Protein AF-A0A7W0QEZ4-F1 (afdb_monomer)

Nearest PDB structures (foldseek):
  7sqc-assembly1_O0  TM=8.628E-01  e=2.396E-04  Chlamydomonas reinhardtii
  2e6j-assembly1_A  TM=7.387E-01  e=9.321E-05  Homo sapiens
  7n6g-assembly1_3J  TM=7.360E-01  e=2.533E-04  Chlamydomonas reinhardtii
  7n6g-assembly1_3K  TM=7.494E-01  e=1.134E-03  Chlamydomonas reinhardtii
  7sqc-assembly1_M1  TM=6.204E-01  e=1.073E-03  Chlamydomonas reinhardtii

Sequence (147 aa):
FGSVPLHRLTMNAQTITLQNCEDTELELAAPEIDAPFTIDSPNFPTTLRPSESATFGIGFHPTSLGRYEQTMLITFKTPSVAPIPIVLVGEGITGDGGGSGDDRDLDRTSFYACSGCASHDPTGALALLLAVAVALRPGRRRRPPVA

pLDDT: mean 77.46, std 21.63, range [35.91, 98.0]

Structure (mmCIF, N/CA/C/O backbone):
data_AF-A0A7W0QEZ4-F1
#
_entry.id   AF-A0A7W0QEZ4-F1
#
loop_
_atom_site.group_PDB
_atom_site.id
_atom_site.type_symbol
_atom_site.label_atom_id
_atom_site.label_alt_id
_atom_site.label_comp_id
_atom_site.label_asym_id
_atom_site.label_entity_id
_atom_site.label_seq_id
_atom_site.pdbx_PDB_ins_code
_atom_site.Cartn_x
_atom_site.Cartn_y
_atom_site.Cartn_z
_atom_site.occupancy
_atom_site.B_iso_or_equiv
_atom_site.auth_seq_id
_atom_site.auth_comp_id
_atom_site.auth_asym_id
_atom_site.auth_atom_id
_atom_site.pdbx_PDB_model_num
ATOM 1 N N . PHE A 1 1 ? 1.594 -7.623 -9.138 1.00 94.31 1 PHE A N 1
ATOM 2 C CA . PHE A 1 1 ? 1.895 -6.592 -10.155 1.00 94.31 1 PHE A CA 1
ATOM 3 C C . PHE A 1 1 ? 2.232 -7.157 -11.528 1.00 94.31 1 PHE A C 1
ATOM 5 O O . PHE A 1 1 ? 1.936 -6.485 -12.510 1.00 94.31 1 PHE A O 1
ATOM 12 N N . GLY A 1 2 ? 2.796 -8.370 -11.622 1.00 92.62 2 GLY A N 1
ATOM 13 C CA . GLY A 1 2 ? 3.220 -8.935 -12.908 1.00 92.62 2 GLY A CA 1
ATOM 14 C C . GLY A 1 2 ? 4.498 -8.271 -13.419 1.00 92.62 2 GLY A C 1
ATOM 15 O O . GLY A 1 2 ? 5.229 -7.662 -12.633 1.00 92.62 2 GLY A O 1
ATOM 16 N N . SER A 1 3 ? 4.755 -8.397 -14.718 1.00 93.00 3 SER A N 1
ATOM 17 C CA . SER A 1 3 ? 5.921 -7.802 -15.370 1.00 93.00 3 SER A CA 1
ATOM 18 C C . SER A 1 3 ? 5.654 -6.337 -15.732 1.00 93.00 3 SER A C 1
ATOM 20 O O . SER A 1 3 ? 4.675 -6.028 -16.413 1.00 93.00 3 SER A O 1
ATOM 22 N N . VAL A 1 4 ? 6.521 -5.432 -15.277 1.00 92.56 4 VAL A N 1
ATOM 23 C CA . VAL A 1 4 ? 6.416 -3.981 -15.477 1.00 92.56 4 VAL A CA 1
ATOM 24 C C . VAL A 1 4 ? 7.700 -3.442 -16.112 1.00 92.56 4 VAL A C 1
ATOM 26 O O . VAL A 1 4 ? 8.785 -3.670 -15.571 1.00 92.56 4 VAL A O 1
ATOM 29 N N . PRO A 1 5 ? 7.605 -2.716 -17.242 1.00 90.94 5 PRO A N 1
ATOM 30 C CA . PRO A 1 5 ? 8.750 -2.047 -17.845 1.00 90.94 5 PRO A CA 1
ATOM 31 C C . PRO A 1 5 ? 9.397 -1.026 -16.909 1.00 90.94 5 PRO A C 1
ATOM 33 O O . PRO A 1 5 ? 8.702 -0.212 -16.296 1.00 90.94 5 PRO A O 1
ATOM 36 N N . LEU A 1 6 ? 10.730 -1.014 -16.860 1.00 91.12 6 LEU A N 1
ATOM 37 C CA . LEU A 1 6 ? 11.464 0.019 -16.124 1.00 91.12 6 LEU A CA 1
ATOM 38 C C . LEU A 1 6 ? 11.164 1.420 -16.671 1.00 91.12 6 LEU A C 1
ATOM 40 O O . LEU A 1 6 ? 10.974 1.600 -17.874 1.00 91.12 6 LEU A O 1
ATOM 44 N N . HIS A 1 7 ? 11.189 2.421 -15.787 1.00 76.56 7 HIS A N 1
ATOM 45 C CA . HIS A 1 7 ? 11.072 3.851 -16.121 1.00 76.56 7 HIS A CA 1
ATOM 46 C C . HIS A 1 7 ? 9.811 4.246 -16.913 1.00 76.56 7 HIS A C 1
ATOM 48 O O . HIS A 1 7 ? 9.748 5.342 -17.473 1.00 76.56 7 HIS A O 1
ATOM 54 N N . ARG A 1 8 ? 8.789 3.383 -16.948 1.00 78.88 8 ARG A N 1
ATOM 55 C CA . ARG A 1 8 ? 7.513 3.647 -17.613 1.00 78.88 8 ARG A CA 1
ATOM 56 C C . ARG A 1 8 ? 6.392 3.724 -16.587 1.00 78.88 8 ARG A C 1
ATOM 58 O O . ARG A 1 8 ? 6.286 2.887 -15.694 1.00 78.88 8 ARG A O 1
ATOM 65 N N . LEU A 1 9 ? 5.507 4.701 -16.760 1.00 75.38 9 LEU A N 1
ATOM 66 C CA . LEU A 1 9 ? 4.256 4.740 -16.013 1.00 75.38 9 LEU A CA 1
ATOM 67 C C . LEU A 1 9 ? 3.378 3.560 -16.440 1.00 75.38 9 LEU A C 1
ATOM 69 O O . LEU A 1 9 ? 3.000 3.449 -17.607 1.00 75.38 9 LEU A O 1
ATOM 73 N N . THR A 1 10 ? 3.057 2.695 -15.484 1.00 79.75 10 THR A N 1
ATOM 74 C CA . THR A 1 10 ? 2.152 1.559 -15.670 1.00 79.75 10 THR A CA 1
ATOM 75 C C . THR A 1 10 ? 0.983 1.724 -14.709 1.00 79.75 10 THR A C 1
ATOM 77 O O . THR A 1 10 ? 1.183 1.881 -13.510 1.00 79.75 10 THR A O 1
ATOM 80 N N . MET A 1 11 ? -0.248 1.715 -15.224 1.00 84.06 11 MET A N 1
ATOM 81 C CA . MET A 1 11 ? -1.466 1.853 -14.414 1.00 84.06 11 MET A CA 1
ATOM 82 C C . MET A 1 11 ? -1.928 0.485 -13.890 1.00 84.06 11 MET A C 1
ATOM 84 O O . MET A 1 11 ? -3.005 0.011 -14.236 1.00 84.06 11 MET A O 1
ATOM 88 N N . ASN A 1 12 ? -1.089 -0.187 -13.101 1.00 84.94 12 ASN A N 1
ATOM 89 C CA . ASN A 1 12 ? -1.369 -1.515 -12.534 1.00 84.94 12 ASN A CA 1
ATOM 90 C C . ASN A 1 12 ? -1.416 -1.520 -10.997 1.00 84.94 12 ASN A C 1
ATOM 92 O O . ASN A 1 12 ? -1.214 -2.575 -10.378 1.00 84.94 12 ASN A O 1
ATOM 96 N N . ALA A 1 13 ? -1.676 -0.354 -10.398 1.00 91.56 13 ALA A N 1
ATOM 97 C CA . ALA A 1 13 ? -1.830 -0.209 -8.959 1.00 91.56 13 ALA A CA 1
ATOM 98 C C . ALA A 1 13 ? -2.858 -1.216 -8.419 1.00 91.56 13 ALA A C 1
ATOM 100 O O . ALA A 1 13 ? -3.899 -1.460 -9.033 1.00 91.56 13 ALA A O 1
ATOM 101 N N . GLN A 1 14 ? -2.538 -1.829 -7.283 1.00 95.06 14 GLN A N 1
ATOM 102 C CA . GLN A 1 14 ? -3.412 -2.781 -6.605 1.00 95.06 14 GLN A CA 1
ATOM 103 C C . GLN A 1 14 ? -4.176 -2.062 -5.502 1.00 95.06 14 GLN A C 1
ATOM 105 O O . GLN A 1 14 ? -3.593 -1.317 -4.721 1.00 95.06 14 GLN A O 1
ATOM 110 N N . THR A 1 15 ? -5.480 -2.287 -5.432 1.00 95.62 15 THR A N 1
ATOM 111 C CA . THR A 1 15 ? -6.340 -1.660 -4.430 1.00 95.62 15 THR A CA 1
ATOM 112 C C . THR A 1 15 ? -6.466 -2.556 -3.204 1.00 95.62 15 THR A C 1
ATOM 114 O O . THR A 1 15 ? -6.781 -3.738 -3.331 1.00 95.62 15 THR A O 1
ATOM 117 N N . ILE A 1 16 ? -6.255 -1.985 -2.018 1.00 95.44 16 ILE A N 1
ATOM 118 C CA . ILE A 1 16 ? -6.439 -2.659 -0.730 1.00 95.44 16 ILE A CA 1
ATOM 119 C C . ILE A 1 16 ? -7.560 -1.955 0.025 1.00 95.44 16 ILE A C 1
ATOM 121 O O . ILE A 1 16 ? -7.525 -0.736 0.189 1.00 95.44 16 ILE A O 1
ATOM 125 N N . THR A 1 17 ? -8.526 -2.732 0.512 1.00 96.31 17 THR A N 1
ATOM 126 C CA . THR A 1 17 ? -9.598 -2.251 1.386 1.00 96.31 17 THR A CA 1
ATOM 127 C C . THR A 1 17 ? -9.413 -2.838 2.777 1.00 96.31 17 THR A C 1
ATOM 129 O O . THR A 1 17 ? -9.337 -4.055 2.941 1.00 96.31 17 THR A O 1
ATOM 132 N N . LEU A 1 18 ? -9.346 -1.964 3.775 1.00 95.75 18 LEU A N 1
ATOM 133 C CA . LEU A 1 18 ? -9.358 -2.325 5.185 1.00 95.75 18 LEU A CA 1
ATOM 134 C C . LEU A 1 18 ? -10.740 -2.028 5.746 1.00 95.75 18 LEU A C 1
ATOM 136 O O . LEU A 1 18 ? -11.287 -0.959 5.484 1.00 95.75 18 LEU A O 1
ATOM 140 N N . GLN A 1 19 ? -11.269 -2.955 6.534 1.00 95.75 19 GLN A N 1
ATOM 141 C CA . GLN A 1 19 ? -12.533 -2.798 7.237 1.00 95.75 19 GLN A CA 1
ATOM 142 C C . GLN A 1 19 ? -12.304 -3.032 8.724 1.00 95.75 19 GLN A C 1
ATOM 144 O O . GLN A 1 19 ? -11.689 -4.027 9.110 1.00 95.75 19 GLN A O 1
ATOM 149 N N . ASN A 1 20 ? -12.810 -2.123 9.552 1.00 95.25 20 ASN A N 1
ATOM 150 C CA . ASN A 1 20 ? 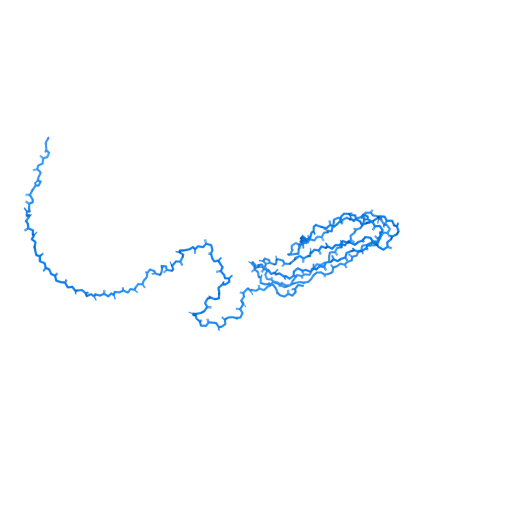-12.865 -2.347 10.984 1.00 95.25 20 ASN A CA 1
ATOM 151 C C . ASN A 1 20 ? -14.113 -3.172 11.327 1.00 95.25 20 ASN A C 1
ATOM 153 O O . ASN A 1 20 ? -15.240 -2.680 11.240 1.00 95.25 20 ASN A O 1
ATOM 157 N N . CYS A 1 21 ? -13.890 -4.429 11.702 1.00 92.25 21 CYS A N 1
ATOM 158 C CA . CYS A 1 21 ? -14.933 -5.364 12.123 1.00 92.25 21 CYS A CA 1
ATOM 159 C C . CYS A 1 21 ? -15.179 -5.354 13.641 1.00 92.25 21 CYS A C 1
ATOM 161 O O . CYS A 1 21 ? -16.015 -6.119 14.113 1.00 92.25 21 CYS A O 1
ATOM 163 N N . GLU A 1 22 ? -14.453 -4.525 14.393 1.00 90.44 22 GLU A N 1
ATOM 164 C CA . GLU A 1 22 ? -14.590 -4.395 15.841 1.00 90.44 22 GLU A CA 1
ATOM 165 C C . GLU A 1 22 ? -15.652 -3.348 16.213 1.00 90.44 22 GLU A C 1
ATOM 167 O O . GLU A 1 22 ? -15.960 -2.428 15.449 1.00 90.44 22 GLU A O 1
ATOM 172 N N . ASP A 1 23 ? -16.158 -3.442 17.444 1.00 93.44 23 ASP A N 1
ATOM 173 C CA . ASP A 1 23 ? -17.116 -2.482 18.012 1.00 93.44 23 ASP A CA 1
ATOM 174 C C . ASP A 1 23 ? -16.440 -1.206 18.556 1.00 93.44 23 ASP A C 1
ATOM 176 O O . ASP A 1 23 ? -17.102 -0.296 19.063 1.00 93.44 23 ASP A O 1
ATOM 180 N N . THR A 1 24 ? -15.111 -1.119 18.456 1.00 93.19 24 THR A N 1
ATOM 181 C CA . THR A 1 24 ? -14.298 0.015 18.917 1.00 93.19 24 THR A CA 1
ATOM 182 C C . THR A 1 24 ? -13.457 0.604 17.791 1.00 93.19 24 THR A C 1
ATOM 184 O O . THR A 1 24 ? -13.203 -0.045 16.781 1.00 93.19 24 THR A O 1
ATOM 187 N N . GLU A 1 25 ? -13.000 1.844 17.965 1.00 94.38 25 GLU A N 1
ATOM 188 C CA . GLU A 1 25 ? -12.078 2.479 17.019 1.00 94.38 25 GLU A CA 1
ATOM 189 C C . GLU A 1 25 ? -10.749 1.714 16.931 1.00 94.38 25 GLU A C 1
ATOM 191 O O . GLU A 1 25 ? -10.200 1.269 17.941 1.00 94.38 25 GLU A O 1
ATOM 196 N N . LEU A 1 26 ? -10.242 1.569 15.707 1.00 94.62 26 LEU A N 1
ATOM 197 C CA . LEU A 1 26 ? -8.992 0.890 15.408 1.00 94.62 26 LEU A CA 1
ATOM 198 C C . LEU A 1 26 ? -7.943 1.912 14.973 1.00 94.62 26 LEU A C 1
ATOM 200 O O . LEU A 1 26 ? -8.095 2.563 13.940 1.00 94.62 26 LEU A O 1
ATOM 204 N N . GLU A 1 27 ? -6.868 2.038 15.751 1.00 95.94 27 GLU A N 1
ATOM 205 C CA . GLU A 1 27 ? -5.723 2.881 15.405 1.00 95.94 27 GLU A CA 1
ATOM 206 C C . GLU A 1 27 ? -4.661 2.071 14.656 1.00 95.94 27 GLU A C 1
ATOM 208 O O . GLU A 1 27 ? -4.091 1.110 15.187 1.00 95.94 27 GLU A O 1
ATOM 213 N N . LEU A 1 28 ? -4.355 2.490 13.430 1.00 96.00 28 LEU A N 1
ATOM 214 C CA . LEU A 1 28 ? -3.357 1.847 12.587 1.00 96.00 28 LEU A CA 1
ATOM 215 C C . LEU A 1 28 ? -1.993 2.519 12.770 1.00 96.00 28 LEU A C 1
ATOM 217 O O . LEU A 1 28 ? -1.878 3.738 12.937 1.00 96.00 28 LEU A O 1
ATOM 221 N N . ALA A 1 29 ? -0.940 1.711 12.736 1.00 95.00 29 ALA A N 1
ATOM 222 C CA . ALA A 1 29 ? 0.420 2.202 12.596 1.00 95.00 29 ALA A CA 1
ATOM 223 C C . ALA A 1 29 ? 0.781 2.287 11.107 1.00 95.00 29 ALA A C 1
ATOM 225 O O . ALA A 1 29 ? 0.247 1.547 10.280 1.00 95.00 29 ALA A O 1
ATOM 226 N N . ALA A 1 30 ? 1.667 3.224 10.764 1.00 92.12 30 ALA A N 1
ATOM 227 C CA . ALA A 1 30 ? 2.132 3.364 9.391 1.00 92.12 30 ALA A CA 1
ATOM 228 C C . ALA A 1 30 ? 2.844 2.066 8.965 1.00 92.12 30 ALA A C 1
ATOM 230 O O . ALA A 1 30 ? 3.739 1.618 9.686 1.00 92.12 30 ALA A O 1
ATOM 231 N N . PRO A 1 31 ? 2.454 1.447 7.840 1.00 93.12 31 PRO A N 1
ATOM 232 C CA . PRO A 1 31 ? 3.100 0.235 7.364 1.00 93.12 31 PRO A CA 1
ATOM 233 C C . PRO A 1 31 ? 4.500 0.547 6.832 1.00 93.12 31 PRO A C 1
ATOM 235 O O . PRO A 1 31 ? 4.738 1.593 6.224 1.00 93.12 31 PRO A O 1
ATOM 238 N N . GLU A 1 32 ? 5.412 -0.399 7.021 1.00 93.12 32 GLU A N 1
ATOM 239 C CA . GLU A 1 32 ? 6.715 -0.384 6.364 1.00 93.12 32 GLU A CA 1
ATOM 240 C C . GLU A 1 32 ? 6.570 -0.983 4.961 1.00 93.12 32 GLU A C 1
ATOM 242 O O . GLU A 1 32 ? 6.106 -2.114 4.793 1.00 93.12 32 GLU A O 1
ATOM 247 N N . ILE A 1 33 ? 6.933 -0.198 3.951 1.00 94.88 33 ILE A N 1
ATOM 248 C CA . ILE A 1 33 ? 6.929 -0.579 2.539 1.00 94.88 33 ILE A CA 1
ATOM 249 C C . ILE A 1 33 ? 8.187 -0.004 1.894 1.00 94.88 33 ILE A C 1
ATOM 251 O O . ILE A 1 33 ? 8.542 1.149 2.146 1.00 94.88 33 ILE A O 1
ATOM 255 N N . ASP A 1 34 ? 8.858 -0.803 1.070 1.00 95.19 34 ASP A N 1
ATOM 256 C CA . ASP A 1 34 ? 10.124 -0.427 0.450 1.00 95.19 34 ASP A CA 1
ATOM 257 C C . ASP A 1 34 ? 9.975 -0.349 -1.064 1.00 95.19 34 ASP A C 1
ATOM 259 O O . ASP A 1 34 ? 9.196 -1.079 -1.686 1.00 95.19 34 ASP A O 1
ATOM 263 N N . ALA A 1 35 ? 10.795 0.503 -1.679 1.00 94.31 35 ALA A N 1
ATOM 264 C CA . ALA A 1 35 ? 10.930 0.512 -3.125 1.00 94.31 35 ALA A CA 1
ATOM 265 C C . ALA A 1 35 ? 11.287 -0.904 -3.630 1.00 94.31 35 ALA A C 1
ATOM 267 O O . ALA A 1 35 ? 12.127 -1.583 -3.034 1.00 94.31 35 ALA A O 1
ATOM 268 N N . PRO A 1 36 ? 10.701 -1.353 -4.749 1.00 95.38 36 PRO A N 1
ATOM 269 C CA . PRO A 1 36 ? 9.934 -0.568 -5.723 1.00 95.38 36 PRO A CA 1
ATOM 270 C C . PRO A 1 36 ? 8.424 -0.459 -5.448 1.00 95.38 36 PRO A C 1
ATOM 272 O O . PRO A 1 36 ? 7.700 0.016 -6.324 1.00 95.38 36 PRO A O 1
ATOM 275 N N . PHE A 1 37 ? 7.927 -0.910 -4.295 1.00 96.62 37 PHE A N 1
ATOM 276 C CA . PHE A 1 37 ? 6.518 -0.766 -3.936 1.00 96.62 37 PHE A CA 1
ATOM 277 C C . PHE A 1 37 ? 6.268 0.565 -3.217 1.00 96.62 37 PHE A C 1
ATOM 279 O O . PHE A 1 37 ? 7.117 1.060 -2.477 1.00 96.62 37 PHE A O 1
ATOM 286 N N . THR A 1 38 ? 5.099 1.159 -3.437 1.00 94.94 38 THR A N 1
ATOM 287 C CA . THR A 1 38 ? 4.705 2.434 -2.819 1.00 94.94 38 THR A CA 1
ATOM 288 C C . THR A 1 38 ? 3.247 2.399 -2.406 1.00 94.94 38 THR A C 1
ATOM 290 O O . THR A 1 38 ? 2.441 1.741 -3.055 1.00 94.94 38 THR A O 1
ATOM 293 N N . ILE A 1 39 ? 2.890 3.117 -1.340 1.00 94.06 39 ILE A 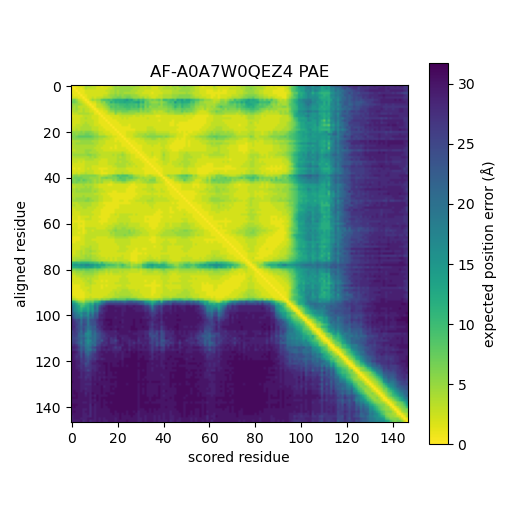N 1
ATOM 294 C CA . ILE A 1 39 ? 1.484 3.436 -1.075 1.00 94.06 39 ILE A CA 1
ATOM 295 C C . ILE A 1 39 ? 1.125 4.639 -1.936 1.00 94.06 39 ILE A C 1
ATOM 297 O O . ILE A 1 39 ? 1.631 5.743 -1.727 1.00 94.06 39 ILE A O 1
ATOM 301 N N . ASP A 1 40 ? 0.261 4.394 -2.907 1.00 89.12 40 ASP A N 1
ATOM 302 C CA . ASP A 1 40 ? -0.281 5.398 -3.806 1.00 89.12 40 ASP A CA 1
ATOM 303 C C . ASP A 1 40 ? -1.555 6.008 -3.205 1.00 89.12 40 ASP A C 1
ATOM 305 O O . ASP A 1 40 ? -2.068 5.573 -2.176 1.00 89.12 40 ASP A O 1
ATOM 309 N N . SER A 1 41 ? -2.100 7.031 -3.861 1.00 86.69 41 SER A N 1
ATOM 310 C CA . SER A 1 41 ? -3.278 7.744 -3.370 1.00 86.69 41 SER A CA 1
ATOM 311 C C . SER A 1 41 ? -4.538 6.866 -3.286 1.00 86.69 41 SER A C 1
ATOM 313 O O . SER A 1 41 ? -4.780 6.067 -4.196 1.00 86.69 41 SER A O 1
ATOM 315 N N . PRO A 1 42 ? -5.426 7.114 -2.306 1.00 90.75 42 PRO A N 1
ATOM 316 C CA . PRO A 1 42 ? -5.269 8.043 -1.177 1.00 90.75 42 PRO A CA 1
ATOM 317 C C . PRO A 1 42 ? -4.299 7.514 -0.103 1.00 90.75 42 PRO A C 1
ATOM 319 O O . PRO A 1 42 ? -3.989 6.330 -0.073 1.00 90.75 42 PRO A O 1
ATOM 322 N N . ASN A 1 43 ? -3.836 8.399 0.789 1.00 91.44 43 ASN A N 1
ATOM 323 C CA . ASN A 1 43 ? -2.916 8.037 1.875 1.00 91.44 43 ASN A CA 1
ATOM 324 C C . ASN A 1 43 ? -3.462 6.896 2.749 1.00 91.44 43 ASN A C 1
ATOM 326 O O . ASN A 1 43 ? -4.671 6.775 2.954 1.00 91.44 43 ASN A O 1
ATOM 330 N N . PHE A 1 44 ? -2.544 6.126 3.336 1.00 95.38 44 PHE A N 1
ATOM 331 C CA . PHE A 1 44 ? -2.872 5.080 4.299 1.00 95.38 44 PHE A CA 1
ATOM 332 C C . PHE A 1 44 ? -3.690 5.635 5.489 1.00 95.38 44 PHE A C 1
ATOM 334 O O . PHE A 1 44 ? -3.301 6.660 6.062 1.00 95.38 44 PHE A O 1
ATOM 341 N N . PRO A 1 45 ? -4.810 4.993 5.876 1.00 95.44 45 PRO A N 1
ATOM 342 C CA . PRO A 1 45 ? -5.651 5.461 6.976 1.00 95.44 45 PRO A CA 1
ATOM 343 C C . PRO A 1 45 ? -4.935 5.309 8.322 1.00 95.44 45 PRO A C 1
ATOM 345 O O . PRO A 1 45 ? -4.333 4.278 8.603 1.00 95.44 45 PRO A O 1
ATOM 348 N N . THR A 1 46 ? -5.038 6.311 9.193 1.00 95.88 46 THR A N 1
ATOM 349 C CA . THR A 1 46 ? -4.489 6.227 10.559 1.00 95.88 46 THR A CA 1
ATOM 350 C C . THR A 1 46 ? -5.490 5.677 11.570 1.00 95.88 46 THR A C 1
ATOM 352 O O . THR A 1 46 ? -5.087 5.189 12.623 1.00 95.88 46 THR A O 1
ATOM 355 N N . THR A 1 47 ? -6.787 5.766 11.269 1.00 95.75 47 THR A N 1
ATOM 356 C CA . THR A 1 47 ? -7.883 5.314 12.131 1.00 95.75 47 THR A CA 1
ATOM 357 C C . THR A 1 47 ? -9.035 4.757 11.299 1.00 95.75 47 THR A C 1
ATOM 359 O O . THR A 1 47 ? -9.241 5.180 10.161 1.00 95.75 47 THR A O 1
ATOM 362 N N . LEU A 1 48 ? -9.786 3.815 11.872 1.00 96.94 48 LEU A N 1
ATOM 363 C CA . LEU A 1 48 ? -11.058 3.321 11.343 1.00 96.94 48 LEU A CA 1
ATOM 364 C C . LEU A 1 48 ? -12.066 3.194 12.486 1.00 96.94 48 LEU A C 1
ATOM 366 O O . LEU A 1 48 ? -11.823 2.480 13.462 1.00 96.94 48 LEU A O 1
ATOM 370 N N . ARG A 1 49 ? -13.219 3.851 12.373 1.00 97.31 49 ARG A N 1
ATOM 371 C CA . ARG A 1 49 ? -14.335 3.710 13.320 1.00 97.31 49 ARG A CA 1
ATOM 372 C C . ARG A 1 49 ? -15.009 2.340 13.187 1.00 97.31 49 ARG A C 1
ATOM 374 O O . ARG A 1 49 ? -14.792 1.662 12.182 1.00 97.31 49 ARG A O 1
ATOM 381 N N . PRO A 1 50 ? -15.842 1.925 14.157 1.00 96.69 50 PRO A N 1
ATOM 382 C CA . PRO A 1 50 ? -16.598 0.680 14.044 1.00 96.69 50 PRO A CA 1
ATOM 383 C C . PRO A 1 50 ? -17.365 0.604 12.721 1.00 96.69 50 PRO A C 1
ATOM 385 O O . PRO A 1 50 ? -18.051 1.558 12.344 1.00 96.69 50 PRO A O 1
ATOM 388 N N . SER A 1 51 ? -17.243 -0.525 12.016 1.00 95.88 51 SER A N 1
ATOM 389 C CA . SER A 1 51 ? -17.830 -0.768 10.686 1.00 95.88 51 SER A CA 1
A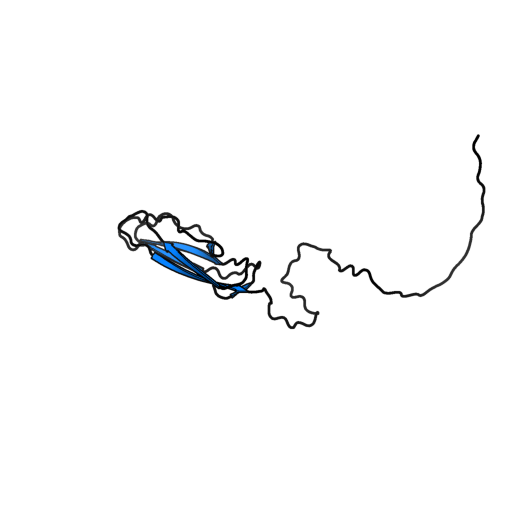TOM 390 C C . SER A 1 51 ? -17.335 0.141 9.547 1.00 95.88 51 SER A C 1
ATOM 392 O O . SER A 1 51 ? -17.847 0.048 8.429 1.00 95.88 51 SER A O 1
ATOM 394 N N . GLU A 1 52 ? -16.347 1.007 9.780 1.00 98.00 52 GLU A N 1
ATOM 395 C CA . GLU A 1 52 ? -15.763 1.849 8.736 1.00 98.00 52 GLU A CA 1
ATOM 396 C C . GLU A 1 52 ? -14.850 1.034 7.815 1.00 98.00 52 GLU A C 1
ATOM 398 O O . GLU A 1 52 ? -14.199 0.073 8.231 1.00 98.00 52 GLU A O 1
ATOM 403 N N . SER A 1 53 ? -14.796 1.431 6.543 1.00 97.12 53 SER A N 1
ATOM 404 C CA . SER A 1 53 ? -13.850 0.895 5.570 1.00 97.12 53 SER A CA 1
ATOM 405 C C . SER A 1 53 ? -13.056 2.018 4.919 1.00 97.12 53 SER A C 1
ATOM 407 O O . SER A 1 53 ? -13.617 3.053 4.564 1.00 97.12 53 SER A O 1
ATOM 409 N N . ALA A 1 54 ? -11.767 1.786 4.695 1.00 96.81 54 ALA A N 1
ATOM 410 C CA . ALA A 1 54 ? -10.905 2.671 3.922 1.00 96.81 54 ALA A CA 1
ATOM 411 C C . ALA A 1 54 ? -10.205 1.891 2.819 1.00 96.81 54 ALA A C 1
ATOM 413 O O . ALA A 1 54 ? -9.926 0.700 2.950 1.00 96.81 54 ALA A O 1
ATOM 414 N N . THR A 1 55 ? -9.923 2.577 1.718 1.00 96.38 55 THR A N 1
ATOM 415 C CA . THR A 1 55 ? -9.290 1.985 0.544 1.00 96.38 55 THR A CA 1
ATOM 416 C C . THR A 1 55 ? -8.089 2.820 0.136 1.00 96.38 55 THR A C 1
ATOM 418 O O . THR A 1 55 ? -8.195 4.042 0.102 1.00 96.38 55 THR A O 1
ATOM 421 N N . PHE A 1 56 ? -6.975 2.169 -0.189 1.00 95.31 56 PHE A N 1
ATOM 422 C CA . PHE A 1 56 ? -5.761 2.808 -0.698 1.00 95.31 56 PHE A CA 1
ATOM 423 C C . PHE A 1 56 ? -5.137 1.977 -1.825 1.00 95.31 56 PHE A C 1
ATOM 425 O O . PHE A 1 56 ? -5.461 0.798 -2.003 1.00 95.31 56 PHE A O 1
ATOM 432 N N . GLY A 1 57 ? -4.280 2.612 -2.622 1.00 95.56 57 GLY A N 1
ATOM 433 C CA . GLY A 1 57 ? -3.557 1.962 -3.712 1.00 95.56 57 GLY A CA 1
ATOM 434 C C . GLY A 1 57 ? -2.146 1.558 -3.294 1.00 95.56 57 GLY A C 1
ATOM 435 O O . GLY A 1 57 ? -1.508 2.258 -2.516 1.00 95.56 57 GLY A O 1
ATOM 436 N N . ILE A 1 58 ? -1.642 0.456 -3.841 1.00 96.31 58 ILE A N 1
ATOM 437 C CA . ILE A 1 58 ? -0.215 0.127 -3.849 1.00 96.31 58 ILE A CA 1
ATOM 438 C C . ILE A 1 58 ? 0.286 0.170 -5.289 1.00 96.31 58 ILE A C 1
ATOM 440 O O . ILE A 1 58 ? -0.271 -0.519 -6.149 1.00 96.31 58 ILE A O 1
ATOM 444 N N . GLY A 1 59 ? 1.345 0.934 -5.530 1.00 95.00 59 GLY A N 1
ATOM 445 C CA . GLY A 1 59 ? 2.072 1.012 -6.792 1.00 95.00 59 GLY A CA 1
ATOM 446 C C . GLY A 1 59 ? 3.272 0.066 -6.837 1.00 95.00 59 GLY A C 1
ATOM 447 O O . GLY A 1 59 ? 3.778 -0.385 -5.808 1.00 95.00 59 GLY A O 1
ATOM 448 N N . PHE A 1 60 ? 3.739 -0.237 -8.051 1.00 95.94 60 PHE A N 1
ATOM 449 C CA . PHE A 1 60 ? 4.996 -0.950 -8.293 1.00 95.94 60 PHE A CA 1
ATOM 450 C C . PHE A 1 60 ? 5.775 -0.249 -9.405 1.00 95.94 60 PHE A C 1
ATOM 452 O O 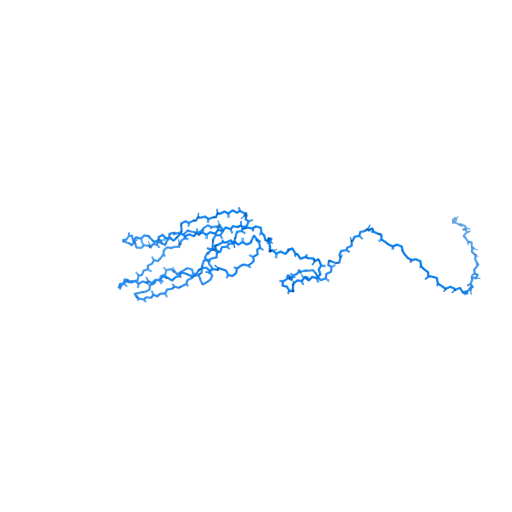. PHE A 1 60 ? 5.370 -0.250 -10.569 1.00 95.94 60 PHE A O 1
ATOM 459 N N . HIS A 1 61 ? 6.908 0.340 -9.030 1.00 92.94 61 HIS A N 1
ATOM 460 C CA . HIS A 1 61 ? 7.723 1.214 -9.870 1.00 92.94 61 HIS A CA 1
ATOM 461 C C . HIS A 1 61 ? 9.175 0.712 -9.920 1.00 92.94 61 HIS A C 1
ATOM 463 O O . HIS A 1 61 ? 10.060 1.299 -9.292 1.00 92.94 61 HIS A O 1
ATOM 469 N N . PRO A 1 62 ? 9.450 -0.401 -10.627 1.00 94.50 62 PRO A N 1
ATOM 470 C CA . PRO A 1 62 ? 10.792 -0.961 -10.689 1.00 94.50 62 PRO A CA 1
ATOM 471 C C . PRO A 1 62 ? 11.750 -0.026 -11.441 1.00 94.50 62 PRO A C 1
ATOM 473 O O . PRO A 1 62 ? 11.460 0.456 -12.537 1.00 94.50 62 PRO A O 1
ATOM 476 N N . THR A 1 63 ? 12.926 0.202 -10.855 1.00 92.38 63 THR A N 1
ATOM 477 C CA . THR A 1 63 ? 14.035 0.971 -11.455 1.00 92.38 63 THR A CA 1
ATOM 478 C C . THR A 1 63 ? 15.175 0.078 -11.942 1.00 92.38 63 THR A C 1
ATOM 480 O O . THR A 1 63 ? 16.058 0.528 -12.669 1.00 92.38 63 THR A O 1
ATOM 483 N N . SER A 1 64 ? 15.156 -1.201 -11.566 1.00 93.31 64 SER A N 1
ATOM 484 C CA . SER A 1 64 ? 16.093 -2.223 -12.027 1.00 93.31 64 SER A CA 1
ATOM 485 C C . SER A 1 64 ? 15.354 -3.512 -12.376 1.00 93.31 64 SER A C 1
ATOM 487 O O . SER A 1 64 ? 14.204 -3.722 -11.987 1.00 93.31 64 SER A O 1
ATOM 489 N N . LEU A 1 65 ? 15.998 -4.335 -13.202 1.00 95.06 65 LEU A N 1
ATOM 490 C CA . LEU A 1 65 ? 15.442 -5.602 -13.660 1.00 95.06 65 LEU A CA 1
ATOM 491 C C . LEU A 1 65 ? 15.410 -6.620 -12.520 1.00 95.06 65 LEU A C 1
ATOM 493 O O . LEU A 1 65 ? 16.322 -6.657 -11.694 1.00 95.06 65 LEU A O 1
ATOM 497 N N . GLY A 1 66 ? 14.412 -7.500 -12.547 1.00 95.94 66 GLY A N 1
ATOM 498 C CA . GLY A 1 66 ? 14.342 -8.658 -11.662 1.00 95.94 66 GLY A CA 1
ATOM 499 C C . GLY A 1 66 ? 13.035 -8.778 -10.890 1.00 95.94 66 GLY A C 1
ATOM 500 O O . GLY A 1 66 ? 12.161 -7.911 -10.940 1.00 95.94 66 GLY A O 1
ATOM 501 N N . ARG A 1 67 ? 12.907 -9.899 -10.178 1.00 97.00 67 ARG A N 1
ATOM 502 C CA . ARG A 1 67 ? 11.749 -10.223 -9.343 1.00 97.00 67 ARG A CA 1
ATOM 503 C C . ARG A 1 67 ? 11.897 -9.580 -7.966 1.00 97.00 67 ARG A C 1
ATOM 505 O O . ARG A 1 67 ? 12.898 -9.798 -7.289 1.00 97.00 67 ARG A O 1
ATOM 512 N N . TYR A 1 68 ? 10.868 -8.856 -7.546 1.00 97.88 68 TYR A N 1
ATOM 513 C CA . TYR A 1 68 ? 10.747 -8.254 -6.224 1.00 97.88 68 T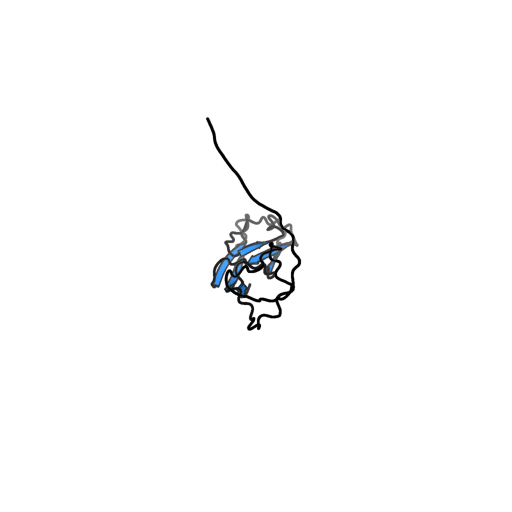YR A CA 1
ATOM 514 C C . TYR A 1 68 ? 9.619 -8.931 -5.459 1.00 97.88 68 TYR A C 1
ATOM 516 O O . TYR A 1 68 ? 8.515 -9.113 -5.982 1.00 97.88 68 TYR A O 1
ATOM 524 N N . GLU A 1 69 ? 9.910 -9.291 -4.216 1.00 97.75 69 GLU A N 1
ATOM 525 C CA . GLU A 1 69 ? 8.967 -9.887 -3.283 1.00 97.75 69 GLU A CA 1
ATOM 526 C C . GLU A 1 69 ? 9.157 -9.219 -1.920 1.00 97.75 69 GLU A C 1
ATOM 528 O O . GLU A 1 69 ? 10.270 -9.188 -1.397 1.00 97.75 69 GLU A O 1
ATOM 533 N N . GLN A 1 70 ? 8.084 -8.655 -1.368 1.00 97.19 70 GLN A N 1
ATOM 534 C CA . GLN A 1 70 ? 8.082 -8.016 -0.052 1.00 97.19 70 GLN A CA 1
ATOM 535 C C . GLN A 1 70 ? 6.834 -8.437 0.721 1.00 97.19 70 GLN A C 1
ATOM 537 O O . GLN A 1 70 ? 5.755 -8.564 0.147 1.00 97.19 70 GLN A O 1
ATOM 542 N N . THR A 1 71 ? 6.969 -8.628 2.032 1.00 97.25 71 THR A N 1
ATOM 543 C CA . THR A 1 71 ? 5.817 -8.750 2.933 1.00 97.25 71 THR A CA 1
ATOM 544 C C . THR A 1 71 ? 5.631 -7.432 3.672 1.00 97.25 71 THR A C 1
ATOM 546 O O . THR A 1 71 ? 6.442 -7.088 4.525 1.00 97.25 71 THR A O 1
ATOM 549 N N . MET A 1 72 ? 4.566 -6.706 3.342 1.00 95.81 72 MET A N 1
ATOM 550 C CA . MET A 1 72 ? 4.121 -5.526 4.083 1.00 95.81 72 MET A CA 1
ATOM 551 C C . MET A 1 72 ? 3.248 -5.980 5.257 1.00 95.81 72 MET A C 1
ATOM 553 O O . MET A 1 72 ? 2.375 -6.832 5.086 1.00 95.81 72 MET A O 1
ATOM 557 N N . LEU A 1 73 ? 3.457 -5.411 6.444 1.00 95.75 73 LEU A N 1
ATOM 558 C CA . LEU A 1 73 ? 2.630 -5.691 7.619 1.00 95.75 73 LEU A CA 1
ATOM 559 C C . LEU A 1 73 ? 1.710 -4.508 7.915 1.00 95.75 73 LEU A C 1
ATOM 561 O O . LEU A 1 73 ? 2.174 -3.391 8.137 1.00 95.75 73 LEU A O 1
ATOM 565 N N . ILE A 1 74 ? 0.408 -4.769 7.994 1.00 95.06 74 ILE A N 1
ATOM 566 C CA . ILE A 1 74 ? -0.534 -3.840 8.616 1.00 95.06 74 ILE A CA 1
ATOM 567 C C . ILE A 1 74 ? -0.484 -4.084 10.117 1.00 95.06 74 ILE A C 1
ATOM 569 O O . ILE A 1 74 ? -0.867 -5.154 10.589 1.00 95.06 74 ILE A O 1
ATOM 573 N N . THR A 1 75 ? 0.020 -3.104 10.857 1.00 95.25 75 THR A N 1
ATOM 574 C CA . THR A 1 75 ? 0.130 -3.161 12.314 1.00 95.25 75 THR A CA 1
ATOM 575 C C . THR A 1 75 ? -0.824 -2.164 12.957 1.00 95.25 75 THR A C 1
ATOM 577 O O . THR A 1 75 ? -1.241 -1.172 12.353 1.00 95.25 75 THR A O 1
ATOM 580 N N . PHE A 1 76 ? -1.183 -2.441 14.203 1.00 94.12 76 PHE A N 1
ATOM 581 C CA . PHE A 1 76 ? -2.127 -1.645 14.972 1.00 94.12 76 PHE A CA 1
ATOM 582 C C . PHE A 1 76 ? -1.427 -1.120 16.217 1.00 94.12 76 PHE A C 1
ATOM 584 O O . PHE A 1 76 ? -0.573 -1.797 16.791 1.00 94.12 76 PHE A O 1
ATOM 591 N N . LYS A 1 77 ? -1.786 0.087 16.654 1.00 93.12 77 LYS A N 1
ATOM 592 C CA . LYS A 1 77 ? -1.256 0.638 17.911 1.00 93.12 77 LYS A CA 1
ATOM 593 C C . LYS A 1 77 ? -1.838 -0.070 19.132 1.00 93.12 77 LYS A C 1
ATOM 595 O O . LYS A 1 77 ? -1.244 -0.036 20.206 1.00 93.12 77 LYS A O 1
ATOM 600 N N . THR A 1 78 ? -2.975 -0.737 18.953 1.00 84.12 78 THR A N 1
ATOM 601 C CA . THR A 1 78 ? -3.595 -1.596 19.958 1.00 84.12 78 THR A CA 1
ATOM 602 C C . THR A 1 78 ? -2.845 -2.936 20.033 1.00 84.12 78 THR A C 1
ATOM 604 O O . THR A 1 78 ? -2.911 -3.711 19.078 1.00 84.12 78 THR A O 1
ATOM 607 N N . PRO A 1 79 ? -2.175 -3.275 21.154 1.00 76.75 79 PRO A N 1
ATOM 608 C CA . PRO A 1 79 ? -1.283 -4.441 21.234 1.00 76.75 79 PRO A CA 1
ATOM 609 C C . PRO A 1 79 ? -1.970 -5.806 21.087 1.00 76.75 79 PRO A C 1
ATOM 611 O O . PRO A 1 79 ? -1.302 -6.809 20.855 1.00 76.75 79 PRO A O 1
ATOM 614 N N . SER A 1 80 ? -3.290 -5.867 21.278 1.00 81.75 80 SER A N 1
ATOM 615 C CA . SER A 1 80 ? -4.075 -7.105 21.221 1.00 81.75 80 SER A CA 1
ATOM 616 C C . SER A 1 80 ? -4.490 -7.511 19.808 1.00 81.75 80 SER A C 1
ATOM 618 O O . SER A 1 80 ? -5.014 -8.609 19.634 1.00 81.75 80 SER A O 1
ATOM 620 N N . VAL A 1 81 ? -4.286 -6.648 18.808 1.00 86.00 81 VAL A N 1
ATOM 621 C CA . VAL A 1 81 ? -4.668 -6.927 17.420 1.00 86.00 81 VAL A CA 1
ATOM 622 C C . VAL A 1 81 ? -3.455 -7.462 16.667 1.00 86.00 81 VAL A C 1
ATOM 624 O O . VAL A 1 81 ? -2.407 -6.819 16.605 1.00 86.00 81 VAL A O 1
ATOM 627 N N . ALA A 1 82 ? -3.590 -8.661 16.102 1.00 90.62 82 ALA A N 1
ATOM 628 C CA . ALA A 1 82 ? -2.515 -9.296 15.353 1.00 90.62 82 ALA A CA 1
ATOM 629 C C . ALA A 1 82 ? -2.217 -8.529 14.048 1.00 90.62 82 ALA A C 1
ATOM 631 O O . ALA A 1 82 ? -3.156 -8.121 13.359 1.00 90.62 82 ALA A O 1
ATOM 632 N N . PRO A 1 83 ? -0.936 -8.363 13.665 1.00 92.94 83 PRO A N 1
ATOM 633 C CA . PRO A 1 83 ? -0.585 -7.787 12.373 1.00 92.94 83 PRO A CA 1
ATOM 634 C C . PRO A 1 83 ? -1.121 -8.608 11.196 1.00 92.94 83 PRO A C 1
ATOM 636 O O . PRO A 1 83 ? -1.128 -9.840 11.243 1.00 92.94 83 PRO A O 1
ATOM 639 N N . ILE A 1 84 ? -1.500 -7.931 10.111 1.00 94.38 84 ILE A N 1
ATOM 640 C CA . ILE A 1 84 ? -1.985 -8.571 8.881 1.00 94.38 84 ILE A CA 1
ATOM 641 C C . ILE A 1 84 ? -0.873 -8.538 7.823 1.00 94.38 84 ILE A C 1
ATOM 643 O O . ILE A 1 84 ? -0.467 -7.446 7.417 1.00 94.38 84 ILE A O 1
ATOM 647 N N . PRO A 1 85 ? -0.377 -9.697 7.352 1.00 95.81 85 PRO A N 1
ATOM 648 C CA . PRO A 1 85 ? 0.631 -9.748 6.303 1.00 95.81 85 PRO A CA 1
ATOM 649 C C . PRO A 1 85 ? 0.019 -9.613 4.906 1.00 95.81 85 PRO A C 1
ATOM 651 O O . PRO A 1 85 ? -0.971 -10.266 4.575 1.00 95.81 85 PRO A O 1
ATOM 654 N N . ILE A 1 86 ? 0.659 -8.805 4.062 1.00 96.06 86 ILE A N 1
ATOM 655 C CA . ILE A 1 86 ? 0.311 -8.604 2.655 1.00 96.06 86 ILE A CA 1
ATOM 656 C C . ILE A 1 86 ? 1.559 -8.855 1.812 1.00 96.06 86 ILE A C 1
ATOM 658 O O . ILE A 1 86 ? 2.557 -8.145 1.931 1.00 96.06 86 ILE A O 1
ATOM 662 N N . VAL A 1 87 ? 1.504 -9.873 0.954 1.00 97.25 87 VAL A N 1
ATOM 663 C CA . VAL A 1 87 ? 2.622 -10.237 0.076 1.00 97.25 87 VAL A CA 1
ATOM 664 C C . VAL A 1 87 ? 2.509 -9.477 -1.243 1.00 97.25 87 VAL A C 1
ATOM 666 O O . VAL A 1 87 ? 1.514 -9.586 -1.960 1.00 97.25 87 VAL A O 1
ATOM 669 N N . LEU A 1 88 ? 3.550 -8.719 -1.572 1.00 97.56 88 LEU A N 1
ATOM 670 C CA . LEU A 1 88 ? 3.672 -7.925 -2.787 1.00 97.56 88 LEU A CA 1
ATOM 671 C C . LEU A 1 88 ? 4.673 -8.598 -3.723 1.00 97.56 88 LEU A C 1
ATOM 673 O O . LEU A 1 88 ? 5.796 -8.895 -3.322 1.00 97.56 88 LEU A O 1
ATOM 677 N N . VAL A 1 89 ? 4.267 -8.839 -4.973 1.00 97.56 89 VAL A N 1
ATOM 678 C CA . VAL A 1 89 ? 5.118 -9.482 -5.988 1.00 97.56 89 VAL A CA 1
ATOM 679 C C . VA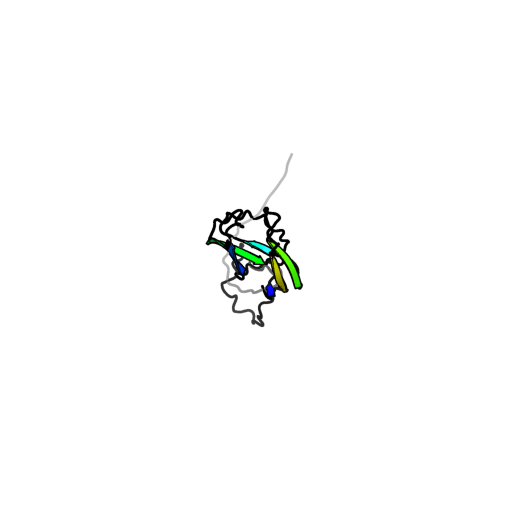L A 1 89 ? 5.033 -8.742 -7.319 1.00 97.56 89 VAL A C 1
ATOM 681 O O . VAL A 1 89 ? 3.939 -8.511 -7.857 1.00 97.56 89 VAL A O 1
ATOM 684 N N . GLY A 1 90 ? 6.193 -8.422 -7.883 1.00 96.50 90 GLY A N 1
ATOM 685 C CA . GLY A 1 90 ? 6.336 -7.805 -9.199 1.00 96.50 90 GLY A CA 1
ATOM 686 C C . GLY A 1 90 ? 7.667 -8.162 -9.851 1.00 96.50 90 GLY A C 1
ATOM 687 O O . GLY A 1 90 ? 8.587 -8.636 -9.189 1.00 96.50 90 GLY A O 1
ATOM 688 N N . GLU A 1 91 ? 7.767 -7.948 -11.157 1.00 96.38 91 GLU A N 1
ATOM 689 C CA . GLU A 1 91 ? 8.995 -8.167 -11.916 1.00 96.38 91 GLU A CA 1
ATOM 690 C C . GLU A 1 91 ? 9.300 -6.948 -12.788 1.00 96.38 91 GLU A C 1
ATOM 692 O O . GLU A 1 91 ? 8.464 -6.522 -13.582 1.00 96.38 91 GLU A O 1
ATOM 697 N N . GLY A 1 92 ? 10.489 -6.372 -12.626 1.00 94.94 92 GLY A N 1
ATOM 698 C CA . GLY A 1 92 ? 11.008 -5.342 -13.518 1.00 94.94 92 GLY A CA 1
ATOM 699 C C . GLY 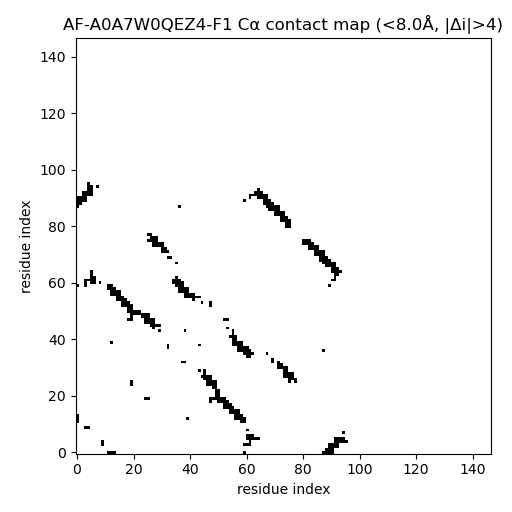A 1 92 ? 11.568 -5.977 -14.786 1.00 94.94 92 GLY A C 1
ATOM 700 O O . GLY A 1 92 ? 12.483 -6.798 -14.703 1.00 94.94 92 GLY A O 1
ATOM 701 N N . ILE A 1 93 ? 11.048 -5.584 -15.948 1.00 93.25 93 ILE A N 1
ATOM 702 C CA . ILE A 1 93 ? 11.497 -6.076 -17.261 1.00 93.25 93 ILE A CA 1
ATOM 703 C C . ILE A 1 93 ? 12.021 -4.935 -18.136 1.00 93.25 93 ILE A C 1
ATOM 705 O O . ILE A 1 93 ? 11.705 -3.763 -17.905 1.00 93.25 93 ILE A O 1
ATOM 709 N N . THR A 1 94 ? 12.821 -5.263 -19.155 1.00 88.75 94 THR A N 1
ATOM 710 C CA . THR A 1 94 ? 13.186 -4.273 -20.170 1.00 88.75 94 THR A CA 1
ATOM 711 C C . THR A 1 94 ? 11.921 -3.830 -20.891 1.00 88.75 94 THR A C 1
ATOM 713 O O . THR A 1 94 ? 11.009 -4.621 -21.140 1.00 88.75 94 THR A O 1
ATOM 716 N N . GLY A 1 95 ? 11.831 -2.535 -21.182 1.00 72.88 95 GLY A N 1
ATOM 717 C CA . GLY A 1 95 ? 10.726 -1.956 -21.936 1.00 72.88 95 GLY A CA 1
ATOM 718 C C . GLY A 1 95 ? 10.800 -2.292 -23.418 1.00 72.88 95 GLY A C 1
ATOM 719 O O . GLY A 1 95 ? 10.598 -1.411 -24.242 1.00 72.88 95 GLY A O 1
ATOM 720 N N . ASP A 1 96 ? 11.081 -3.545 -23.759 1.00 63.75 96 ASP A N 1
ATOM 721 C CA . ASP A 1 96 ? 11.031 -4.021 -25.130 1.00 63.75 96 ASP A CA 1
ATOM 722 C C . ASP A 1 96 ? 9.586 -4.426 -25.396 1.00 63.75 96 ASP A C 1
ATOM 724 O O . ASP A 1 96 ? 9.199 -5.595 -25.365 1.00 63.75 96 ASP A O 1
ATOM 728 N N . GLY A 1 97 ? 8.742 -3.408 -25.590 1.00 54.16 97 GLY A N 1
ATOM 729 C CA . GLY A 1 97 ? 7.465 -3.623 -26.249 1.00 54.16 97 GLY A CA 1
ATOM 730 C C . GLY A 1 97 ? 7.755 -4.378 -27.539 1.00 54.16 97 GLY A C 1
ATOM 731 O O . GLY A 1 97 ? 8.552 -3.908 -28.344 1.00 54.16 97 GLY A O 1
ATOM 732 N N . GLY A 1 98 ? 7.171 -5.568 -27.690 1.00 47.84 98 GLY A N 1
ATOM 733 C CA . GLY A 1 98 ? 7.286 -6.382 -28.891 1.00 47.84 98 GLY A CA 1
ATOM 734 C C . GLY A 1 98 ? 6.969 -5.548 -30.127 1.00 47.84 98 GLY A C 1
ATOM 735 O O . GLY A 1 98 ? 5.814 -5.351 -30.482 1.00 47.84 98 GLY A O 1
ATOM 736 N N . GLY A 1 99 ? 8.025 -5.053 -30.751 1.00 43.88 99 GLY A N 1
ATOM 737 C CA . GLY A 1 99 ? 8.019 -4.299 -31.981 1.00 43.88 99 GLY A CA 1
ATOM 738 C C . GLY A 1 99 ? 9.175 -4.820 -32.809 1.00 43.88 99 GLY A C 1
ATOM 739 O O . GLY A 1 99 ? 10.202 -4.167 -32.938 1.00 43.88 99 GLY A O 1
ATOM 740 N N . SER A 1 100 ? 9.003 -6.003 -33.401 1.00 49.34 100 SER A N 1
ATOM 741 C CA . SER A 1 100 ? 9.542 -6.207 -34.749 1.00 49.34 100 SER A CA 1
ATOM 742 C C . SER A 1 100 ? 8.737 -5.292 -35.670 1.00 49.34 100 SER A C 1
ATOM 744 O O . SER A 1 100 ? 7.785 -5.721 -36.311 1.00 49.34 100 SER A O 1
ATOM 746 N N . GLY A 1 101 ? 9.021 -3.997 -35.591 1.00 46.59 101 GLY A N 1
ATOM 747 C CA . GLY A 1 101 ? 8.401 -2.963 -36.392 1.00 46.59 101 GLY A CA 1
ATOM 748 C C . GLY A 1 101 ? 9.454 -2.469 -37.354 1.00 46.59 101 GLY A C 1
ATOM 749 O O . GLY A 1 101 ? 10.422 -1.835 -36.942 1.00 46.59 101 GLY A O 1
ATOM 750 N N . ASP A 1 102 ? 9.266 -2.786 -38.628 1.00 47.31 102 ASP A N 1
ATOM 751 C CA . ASP A 1 102 ? 9.860 -2.013 -39.702 1.00 47.31 102 ASP A CA 1
ATOM 752 C C . ASP A 1 102 ? 9.622 -0.521 -39.421 1.00 47.31 102 ASP A C 1
ATOM 754 O O . ASP A 1 102 ? 8.532 -0.109 -39.024 1.00 47.31 102 ASP A O 1
ATOM 758 N N . ASP A 1 103 ? 10.671 0.270 -39.596 1.00 52.06 103 ASP A N 1
ATOM 759 C CA . ASP A 1 103 ? 10.835 1.662 -39.174 1.00 52.06 103 ASP A CA 1
ATOM 760 C C . ASP A 1 103 ? 9.901 2.661 -39.907 1.00 52.06 103 ASP A C 1
ATOM 762 O O . ASP A 1 103 ? 10.360 3.564 -40.609 1.00 52.06 103 ASP A O 1
ATOM 766 N N . ARG A 1 104 ? 8.570 2.470 -39.845 1.00 54.44 104 ARG A N 1
ATOM 767 C CA . ARG A 1 104 ? 7.570 3.326 -40.523 1.00 54.44 104 ARG A CA 1
ATOM 768 C C . ARG A 1 104 ? 6.277 3.645 -39.771 1.00 54.44 104 ARG A C 1
ATOM 770 O O . ARG A 1 104 ? 5.523 4.462 -40.284 1.00 54.44 104 ARG A O 1
ATOM 777 N N . ASP A 1 105 ? 6.055 3.135 -38.564 1.00 50.81 105 ASP A N 1
ATOM 778 C CA . ASP A 1 105 ? 4.908 3.537 -37.735 1.00 50.81 105 ASP A CA 1
ATOM 779 C C . ASP A 1 105 ? 5.361 3.828 -36.298 1.00 50.81 105 ASP A C 1
ATOM 781 O O . ASP A 1 105 ? 5.259 2.998 -35.395 1.00 50.81 105 ASP A O 1
ATOM 785 N N . LEU A 1 106 ? 5.886 5.038 -36.079 1.00 53.94 106 LEU A N 1
ATOM 786 C CA . LEU A 1 106 ? 6.060 5.576 -34.732 1.00 53.94 106 LEU A CA 1
ATOM 787 C C . LEU A 1 106 ? 4.671 5.844 -34.144 1.00 53.94 106 LEU A C 1
ATOM 789 O O . LEU A 1 106 ? 4.049 6.879 -34.398 1.00 53.94 106 LEU A O 1
ATOM 793 N N . ASP A 1 107 ? 4.189 4.871 -33.379 1.00 48.34 107 ASP A N 1
ATOM 794 C CA . ASP A 1 107 ? 2.972 4.958 -32.589 1.00 48.34 107 ASP A CA 1
ATOM 795 C C . ASP A 1 107 ? 2.962 6.256 -31.759 1.00 48.34 107 ASP A C 1
ATOM 797 O O . ASP A 1 107 ? 3.913 6.609 -31.054 1.00 48.34 107 ASP A O 1
ATOM 801 N N . ARG A 1 108 ? 1.862 7.001 -31.890 1.00 54.16 108 ARG A N 1
ATOM 802 C CA . ARG A 1 108 ? 1.637 8.387 -31.441 1.00 54.16 108 ARG A CA 1
ATOM 803 C C . ARG A 1 108 ? 1.508 8.529 -29.918 1.00 54.16 108 ARG A C 1
ATOM 805 O O . ARG A 1 108 ? 0.769 9.389 -29.443 1.00 54.16 108 ARG A O 1
ATOM 812 N N . THR A 1 109 ? 2.185 7.695 -29.139 1.00 50.12 109 THR A N 1
ATOM 813 C CA . THR A 1 109 ? 2.032 7.641 -27.678 1.00 50.12 109 THR A CA 1
ATOM 814 C C . THR A 1 109 ? 3.313 7.976 -26.910 1.00 50.12 109 THR A C 1
ATOM 816 O O . THR A 1 109 ? 3.268 8.132 -25.690 1.00 50.12 109 THR A O 1
ATOM 819 N N . SER A 1 110 ? 4.426 8.212 -27.613 1.00 49.03 110 SER A N 1
ATOM 820 C CA . SER A 1 110 ? 5.691 8.678 -27.031 1.00 49.03 110 SER A CA 1
ATOM 821 C C . SER A 1 110 ? 5.873 10.179 -27.270 1.00 49.03 110 SER A C 1
ATOM 823 O O . SER A 1 110 ? 6.361 10.609 -28.315 1.00 49.03 110 SER A O 1
ATOM 825 N N . PHE A 1 111 ? 5.477 11.005 -26.301 1.00 54.47 111 PHE A N 1
ATOM 826 C CA . PHE A 1 111 ? 5.752 12.442 -26.334 1.00 54.47 111 PHE A CA 1
ATOM 827 C C . PHE A 1 111 ? 7.202 12.695 -25.902 1.00 54.47 111 PHE A C 1
ATOM 829 O O . PHE A 1 111 ? 7.501 12.774 -24.712 1.00 54.47 111 PHE A O 1
ATOM 836 N N . TYR A 1 112 ? 8.121 12.832 -26.858 1.00 50.12 112 TYR A N 1
ATOM 837 C CA . TYR A 1 112 ? 9.442 13.389 -26.568 1.00 50.12 112 TYR A CA 1
ATOM 838 C C . TYR A 1 112 ? 9.305 14.882 -26.236 1.00 50.12 112 TYR A C 1
ATOM 840 O O . TYR A 1 112 ? 8.701 15.643 -26.990 1.00 50.12 112 TYR A O 1
ATOM 848 N N . ALA A 1 113 ? 9.915 15.331 -25.136 1.00 45.88 113 ALA A N 1
ATOM 849 C CA . ALA A 1 113 ? 9.963 16.740 -24.722 1.00 45.88 113 ALA A CA 1
ATOM 850 C C . ALA A 1 113 ? 10.959 17.589 -25.548 1.00 45.88 113 ALA A C 1
ATOM 852 O O . ALA A 1 113 ? 11.549 18.543 -25.044 1.00 45.88 113 ALA A O 1
ATOM 853 N N . CYS A 1 114 ? 11.188 17.238 -26.814 1.00 44.81 114 CYS A N 1
ATOM 854 C CA . CYS A 1 114 ? 12.021 18.009 -27.730 1.00 44.81 114 CYS A CA 1
ATOM 855 C C . CYS A 1 114 ? 11.352 18.081 -29.098 1.00 44.81 114 CYS A C 1
ATOM 857 O O . CYS A 1 114 ? 11.301 17.105 -29.838 1.00 44.81 114 CYS A O 1
ATOM 859 N N . SER A 1 115 ? 10.891 19.274 -29.460 1.00 56.56 115 SER A N 1
ATOM 860 C CA . SER A 1 115 ? 10.291 19.588 -30.759 1.00 56.56 115 SER A CA 1
ATOM 861 C C . SER A 1 115 ? 11.322 19.777 -31.886 1.00 56.56 115 SER A C 1
ATOM 863 O O . SER A 1 115 ? 11.010 20.396 -32.900 1.00 56.56 115 SER A O 1
ATOM 865 N N . GLY A 1 116 ? 12.556 19.276 -31.730 1.00 53.25 116 GLY A N 1
ATOM 866 C CA . GLY A 1 116 ? 13.655 19.620 -32.640 1.00 53.25 116 GLY A CA 1
ATOM 867 C C . GLY A 1 116 ? 14.853 18.675 -32.693 1.00 53.25 116 GLY A C 1
ATOM 868 O O . GLY A 1 116 ? 15.872 19.054 -33.262 1.00 53.25 116 GLY A O 1
ATOM 869 N N . CYS A 1 117 ? 14.771 17.454 -32.161 1.00 55.31 117 CYS A N 1
ATOM 870 C CA . CYS A 1 117 ? 15.827 16.460 -32.381 1.00 55.31 117 CYS A CA 1
ATOM 871 C C . CYS A 1 117 ? 15.662 15.813 -33.763 1.00 55.31 117 CYS A C 1
ATOM 873 O O . CYS A 1 117 ? 15.386 14.625 -33.881 1.00 55.31 117 CYS A O 1
ATOM 875 N N . ALA A 1 118 ? 15.807 16.615 -34.819 1.00 49.94 118 ALA A N 1
ATOM 876 C CA . ALA A 1 118 ? 16.129 16.080 -36.129 1.00 49.94 118 ALA A CA 1
ATOM 877 C C . ALA A 1 118 ? 17.570 15.568 -36.061 1.00 49.94 118 ALA A C 1
ATOM 879 O O . ALA A 1 118 ? 18.503 16.330 -35.793 1.00 49.94 118 ALA A O 1
ATOM 880 N N . SER A 1 119 ? 17.713 14.266 -36.267 1.00 48.44 119 SER A N 1
ATOM 881 C CA . SER A 1 119 ? 18.952 13.565 -36.571 1.00 48.44 119 SER A CA 1
ATOM 882 C C . SER A 1 119 ? 19.824 14.379 -37.534 1.00 48.44 119 SER A C 1
ATOM 884 O O . SER A 1 119 ? 19.598 14.383 -38.744 1.00 48.44 119 SER A O 1
ATOM 886 N N . HIS A 1 120 ? 20.827 15.077 -37.008 1.00 36.06 120 HIS A N 1
ATOM 887 C CA . HIS A 1 120 ? 21.976 15.468 -37.811 1.00 36.06 120 HIS A CA 1
ATOM 888 C C . HIS A 1 120 ? 22.950 14.297 -37.786 1.00 36.06 120 HIS A C 1
ATOM 890 O O . HIS A 1 120 ? 23.822 14.228 -36.924 1.00 36.06 120 HIS A O 1
ATOM 896 N N . ASP A 1 121 ? 22.778 13.379 -38.733 1.00 35.91 121 ASP A N 1
ATOM 897 C CA . ASP A 1 121 ? 23.890 12.558 -39.199 1.00 35.91 121 ASP A CA 1
ATOM 898 C C . ASP A 1 121 ? 24.849 13.476 -39.979 1.00 35.91 121 ASP A C 1
ATOM 900 O O . ASP A 1 121 ? 24.445 14.076 -40.982 1.00 35.91 121 ASP A O 1
ATOM 904 N N . PRO A 1 122 ? 26.115 13.640 -39.558 1.00 48.09 122 PRO A N 1
ATOM 905 C CA . PRO A 1 122 ? 27.061 14.520 -40.222 1.00 48.09 122 PRO A CA 1
ATOM 906 C C . PRO A 1 122 ? 27.791 13.785 -41.351 1.00 48.09 122 PRO A C 1
ATOM 908 O O . PRO A 1 122 ? 29.011 13.831 -41.399 1.00 48.09 122 PRO A O 1
ATOM 911 N N . THR A 1 123 ? 27.105 13.100 -42.270 1.00 50.31 123 THR A N 1
ATOM 912 C CA . THR A 1 123 ? 27.802 12.495 -43.421 1.00 50.31 123 THR A CA 1
ATOM 913 C C . THR A 1 123 ? 26.878 12.182 -44.599 1.00 50.31 123 THR A C 1
ATOM 915 O O . THR A 1 123 ? 26.215 11.155 -44.625 1.00 50.31 123 THR A O 1
ATOM 918 N N . GLY A 1 124 ? 26.950 13.027 -45.635 1.00 45.56 124 GLY A N 1
ATOM 919 C CA . GLY A 1 124 ? 26.832 12.591 -47.031 1.00 45.56 124 GLY A CA 1
ATOM 920 C C . GLY A 1 124 ? 25.496 12.819 -47.743 1.00 45.56 124 GLY A C 1
ATOM 921 O O . GLY A 1 124 ? 24.588 12.014 -47.620 1.00 45.56 124 GLY A O 1
ATOM 922 N N . ALA A 1 125 ? 25.445 13.830 -48.619 1.00 41.19 125 ALA A N 1
ATOM 923 C CA . ALA A 1 125 ? 24.958 13.676 -49.999 1.00 41.19 125 ALA A CA 1
ATOM 924 C C . ALA A 1 125 ? 25.201 14.959 -50.818 1.00 41.19 125 ALA A C 1
ATOM 926 O O . ALA A 1 125 ? 24.664 16.026 -50.532 1.00 41.19 125 ALA A O 1
ATOM 927 N N . LEU A 1 126 ? 26.023 14.829 -51.860 1.00 49.50 126 LEU A N 1
ATOM 928 C CA . LEU A 1 126 ? 26.181 15.770 -52.970 1.00 49.50 126 LEU A CA 1
ATOM 929 C C . LEU A 1 126 ? 24.973 15.676 -53.916 1.00 49.50 126 LEU A C 1
ATOM 931 O O . LEU A 1 126 ? 24.607 14.569 -54.299 1.00 49.50 126 LEU A O 1
ATOM 935 N N . ALA A 1 127 ? 24.461 16.809 -54.408 1.00 40.41 127 ALA A N 1
ATOM 936 C CA . ALA A 1 127 ? 23.802 16.873 -55.717 1.00 40.41 127 ALA A CA 1
ATOM 937 C C . ALA A 1 127 ? 23.915 18.278 -56.345 1.00 40.41 127 ALA A C 1
ATOM 939 O O . ALA A 1 127 ? 23.476 19.279 -55.785 1.00 40.41 127 ALA A O 1
ATOM 940 N N . LEU A 1 128 ? 24.551 18.312 -57.518 1.00 47.47 128 LEU A N 1
ATOM 941 C CA . LEU A 1 128 ? 24.709 19.429 -58.456 1.00 47.47 128 LEU A CA 1
ATOM 942 C C . LEU A 1 128 ? 23.430 19.668 -59.285 1.00 47.47 128 LEU A C 1
ATOM 944 O O . LEU A 1 128 ? 22.731 18.698 -59.562 1.00 47.47 128 LEU A O 1
ATOM 948 N N . LEU A 1 129 ? 23.225 20.915 -59.761 1.00 42.34 129 LEU A N 1
ATOM 949 C CA . LEU A 1 129 ? 22.860 21.359 -61.143 1.00 42.34 129 LEU A CA 1
ATOM 950 C C . LEU A 1 129 ? 22.087 22.713 -61.100 1.00 42.34 129 LEU A C 1
ATOM 952 O O . LEU A 1 129 ? 21.005 22.777 -60.537 1.00 42.34 129 LEU A O 1
ATOM 956 N N . LEU A 1 130 ? 22.686 23.876 -61.420 1.00 45.44 130 LEU A N 1
ATOM 957 C CA . LEU A 1 130 ? 22.931 24.565 -62.719 1.00 45.44 130 LEU A CA 1
ATOM 958 C C . LEU A 1 130 ? 21.745 25.386 -63.292 1.00 45.44 130 LEU A C 1
ATOM 960 O O . LEU A 1 130 ? 20.794 24.794 -63.783 1.00 45.44 130 LEU A O 1
ATOM 964 N N . ALA A 1 131 ? 21.885 26.729 -63.357 1.00 42.56 131 ALA A N 1
ATOM 965 C CA . ALA A 1 131 ? 21.681 27.534 -64.584 1.00 42.56 131 ALA A CA 1
ATOM 966 C C . ALA A 1 131 ? 21.996 29.055 -64.438 1.00 42.56 131 ALA A C 1
ATOM 968 O O . ALA A 1 131 ? 21.279 29.794 -63.776 1.00 42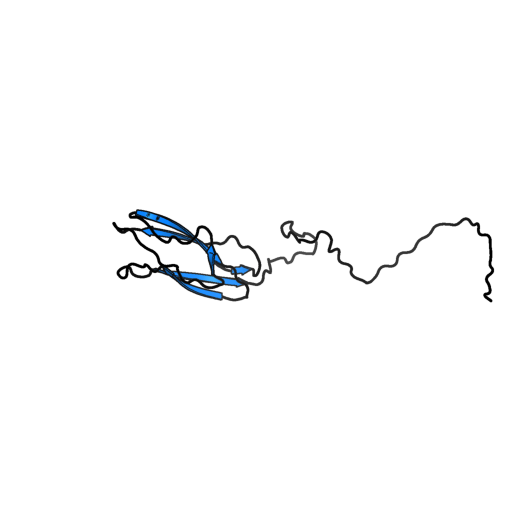.56 131 ALA A O 1
ATOM 969 N N . VAL A 1 132 ? 23.055 29.465 -65.157 1.00 40.34 132 VAL A N 1
ATOM 970 C CA . VAL A 1 132 ? 23.237 30.621 -66.079 1.00 40.34 132 VAL A CA 1
ATOM 971 C C . VAL A 1 132 ? 23.273 32.090 -65.582 1.00 40.34 132 VAL A C 1
ATOM 973 O O . VAL A 1 132 ? 22.439 32.587 -64.840 1.00 40.34 132 VAL A O 1
ATOM 976 N N . ALA A 1 133 ? 24.315 32.769 -66.084 1.00 48.59 133 ALA A N 1
ATOM 977 C CA . ALA A 1 133 ? 24.917 34.064 -65.761 1.00 48.59 133 ALA A CA 1
ATOM 978 C C . ALA A 1 133 ? 24.296 35.296 -66.447 1.00 48.59 133 ALA A C 1
ATOM 980 O O . ALA A 1 133 ? 23.773 35.136 -67.539 1.00 48.59 133 ALA A O 1
ATOM 981 N N . VAL A 1 134 ? 24.556 36.512 -65.922 1.00 42.50 134 VAL A N 1
ATOM 982 C CA . VAL A 1 134 ? 25.047 37.690 -66.692 1.00 42.50 134 VAL A CA 1
ATOM 983 C C . VAL A 1 134 ? 25.881 38.615 -65.774 1.00 42.50 134 VAL A C 1
ATOM 985 O O . VAL A 1 134 ? 25.533 38.863 -64.624 1.00 42.50 134 VAL A O 1
ATOM 988 N N . ALA A 1 135 ? 27.018 39.084 -66.303 1.00 47.69 135 ALA A N 1
ATOM 989 C CA . ALA A 1 135 ? 27.999 40.008 -65.723 1.00 47.69 135 ALA A CA 1
ATOM 990 C C . ALA A 1 135 ? 27.389 41.364 -65.286 1.00 47.69 135 ALA A C 1
ATOM 992 O O . ALA A 1 135 ? 26.370 41.786 -65.813 1.00 47.69 135 ALA A O 1
ATOM 993 N N . LEU A 1 136 ? 27.966 42.094 -64.325 1.00 43.66 136 LEU A N 1
ATOM 994 C CA . LEU A 1 136 ? 29.015 43.092 -64.584 1.00 43.66 136 LEU A CA 1
ATOM 995 C C . LEU A 1 136 ? 29.794 43.410 -63.289 1.00 43.66 136 LEU A C 1
ATOM 997 O O . LEU A 1 136 ? 29.228 43.856 -62.295 1.00 43.66 136 LEU A O 1
ATOM 1001 N N . ARG A 1 137 ? 31.122 43.234 -63.328 1.00 51.00 137 ARG A N 1
ATOM 1002 C CA . ARG A 1 137 ? 32.074 43.952 -62.461 1.00 51.00 137 ARG A CA 1
ATOM 1003 C C . ARG A 1 137 ? 32.564 45.187 -63.215 1.00 51.00 137 ARG A C 1
ATOM 1005 O O . ARG A 1 137 ? 32.841 45.089 -64.408 1.00 51.00 137 ARG A O 1
ATOM 1012 N N . PRO A 1 138 ? 32.808 46.289 -62.506 1.00 49.69 138 PRO A N 1
ATOM 1013 C CA . PRO A 1 138 ? 34.193 46.760 -62.390 1.00 49.69 138 PRO A CA 1
ATOM 1014 C C . PRO A 1 138 ? 34.477 47.210 -60.941 1.00 49.69 138 PRO A C 1
ATOM 1016 O O . PRO A 1 138 ? 33.580 47.613 -60.222 1.00 49.69 138 PRO A O 1
ATOM 1019 N N . GLY A 1 139 ? 35.675 47.167 -60.369 1.00 47.28 139 GLY A N 1
ATOM 1020 C CA . GLY A 1 139 ? 37.006 46.975 -60.916 1.00 47.28 139 GLY A CA 1
ATOM 1021 C C . GLY A 1 139 ? 38.012 47.718 -60.022 1.00 47.28 139 GLY A C 1
ATOM 1022 O O . GLY A 1 139 ? 38.110 48.928 -60.095 1.00 47.28 139 GLY A O 1
ATOM 1023 N N . ARG A 1 140 ? 38.779 46.947 -59.236 1.00 54.62 140 ARG A N 1
ATOM 1024 C CA . ARG A 1 140 ? 40.169 47.177 -58.769 1.00 54.62 140 ARG A CA 1
ATOM 1025 C C . ARG A 1 140 ? 40.547 48.370 -57.850 1.00 54.62 140 ARG A C 1
ATOM 1027 O O . ARG A 1 140 ? 40.658 49.494 -58.301 1.00 54.62 140 ARG A O 1
ATOM 1034 N N . ARG A 1 141 ? 41.032 47.972 -56.652 1.00 53.84 141 ARG A N 1
ATOM 1035 C CA . ARG A 1 141 ? 42.363 48.221 -56.008 1.00 53.84 141 ARG A CA 1
ATOM 1036 C C . ARG A 1 141 ? 42.801 49.699 -55.867 1.00 53.84 141 ARG A C 1
ATOM 1038 O O . ARG A 1 141 ? 42.914 50.398 -56.858 1.00 53.84 141 ARG A O 1
ATOM 1045 N N . ARG A 1 142 ? 43.228 50.174 -54.687 1.00 48.94 142 ARG A N 1
ATOM 1046 C CA . ARG A 1 142 ? 44.567 49.941 -54.089 1.00 48.94 142 ARG A CA 1
ATOM 1047 C C . ARG A 1 142 ? 44.625 50.466 -52.627 1.00 48.94 142 ARG A C 1
ATOM 1049 O O . ARG A 1 14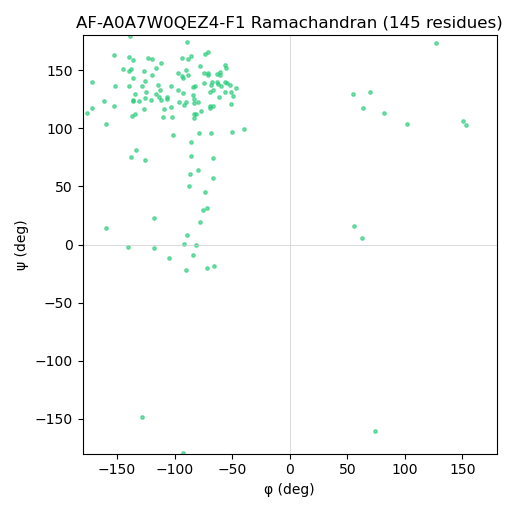2 ? 44.109 51.536 -52.345 1.00 48.94 142 ARG A O 1
ATOM 1056 N N . ARG A 1 143 ? 45.289 49.717 -51.735 1.00 51.53 143 ARG A N 1
ATOM 1057 C CA . ARG A 1 143 ? 45.961 50.150 -50.472 1.00 51.53 143 ARG A CA 1
ATOM 1058 C C . ARG A 1 143 ? 47.453 50.451 -50.797 1.00 51.53 143 ARG A C 1
ATOM 1060 O O . ARG A 1 143 ? 47.831 50.063 -51.909 1.00 51.53 143 ARG A O 1
ATOM 1067 N N . PRO A 1 144 ? 48.371 50.862 -49.880 1.00 52.75 144 PRO A N 1
ATOM 1068 C CA . PRO A 1 144 ? 48.385 51.628 -48.596 1.00 52.75 144 PRO A CA 1
ATOM 1069 C C . PRO A 1 144 ? 49.470 52.781 -48.714 1.00 52.75 144 PRO A C 1
ATOM 1071 O O . PRO A 1 144 ? 49.650 53.192 -49.862 1.00 52.75 144 PRO A O 1
ATOM 1074 N N . PRO A 1 145 ? 50.240 53.302 -47.704 1.00 59.81 145 PRO A N 1
ATOM 1075 C CA . PRO A 1 145 ? 50.354 53.001 -46.266 1.00 59.81 145 PRO A CA 1
ATOM 1076 C C . PRO A 1 145 ? 50.475 54.181 -45.272 1.00 59.81 145 PRO A C 1
ATOM 1078 O O . PRO A 1 145 ? 50.468 55.355 -45.620 1.00 59.81 145 PRO A O 1
ATOM 1081 N N . VAL A 1 146 ? 50.558 53.750 -44.010 1.00 56.12 146 VAL A N 1
ATOM 1082 C CA . VAL A 1 146 ? 50.855 54.440 -42.748 1.00 56.12 146 VAL A CA 1
ATOM 1083 C C . VAL A 1 146 ? 52.199 55.179 -42.783 1.00 56.12 146 VAL A C 1
ATOM 1085 O O . VAL A 1 146 ? 53.190 54.617 -43.252 1.00 56.12 146 VAL A O 1
ATOM 1088 N N . ALA A 1 147 ? 52.215 56.373 -42.191 1.00 57.94 147 ALA A N 1
ATOM 1089 C CA . ALA A 1 147 ? 53.315 56.942 -41.415 1.00 57.94 147 ALA A CA 1
ATOM 1090 C C . ALA A 1 147 ? 52.695 57.731 -40.253 1.00 57.94 147 ALA A C 1
ATOM 1092 O O . ALA A 1 147 ? 51.637 58.361 -40.496 1.00 57.94 147 ALA A O 1
#

Radius of gyration: 32.89 Å; Cα contacts (8 Å, |Δi|>4): 222; chains: 1; bounding box: 71×67×88 Å

Secondary structure (DSSP, 8-state):
-EEEETTS----PEEEEEE--SSS-EEBPPPP--TTEEEESSPPPSEE-TT-EEEEEEEE--SSSEEEEEEEEE-BSSTTSPPEEEEEEEEEE---------TT---TT---S-TT-------------------------------

Solvent-accessible surface area (backbone atoms only — not comparable to full-atom values): 9914 Å² total; per-residue (Å²): 97,52,78,39,42,42,91,54,95,70,97,62,60,44,81,49,74,50,67,31,90,46,94,52,74,44,47,40,44,87,59,67,75,56,85,47,41,42,83,34,76,50,75,83,70,55,63,31,46,52,74,32,71,52,64,31,25,35,38,77,58,34,85,58,75,46,80,48,76,48,76,33,44,49,40,46,72,50,87,87,53,79,63,46,80,44,82,47,50,37,27,19,36,78,71,71,69,93,62,97,59,75,97,78,72,84,68,96,79,74,84,70,98,57,100,70,81,70,84,78,75,92,75,89,83,90,83,89,87,90,86,91,87,82,91,84,85,87,81,80,90,85,87,88,85,90,132

Mean predicted aligned error: 15.32 Å

Foldseek 3Di:
DEEDEAPDDDPPWDKDKDFAQDQAKWAWDDKDDDPPKDWAPPDDDRIAGHGGMDMTTIDGHDNDFAKDWDWIWTDTPPPPDDIDTDIDIYGYDHPPPPDPDDPDDPDPPDDDPDPDPDDPPPDDDDDDDDDDDDDDDDDDDDDDDDD